Protein AF-A0A6C0EL93-F1 (afdb_monomer)

Mean predicted aligned error: 12.74 Å

Organism: NCBI:txid1070528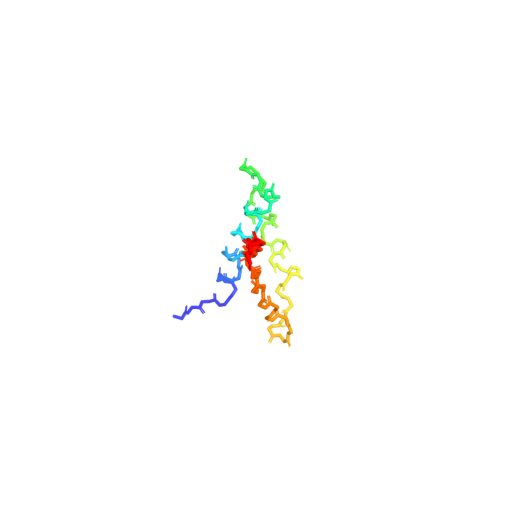

Secondary structure (DSSP, 8-state):
---HHHHHHHHHHHHHHHTT---TTSHHHHHHHHHHHH-S-SSS-----------------

Sequence (61 aa):
MANPWLTHVKKTMAEMKHRGTYKKGDGLKKVILAAKKTYKHHAASSVKHTRRHRKSRKSFF

Foldseek 3Di:
DPDVLVVLLVVLVVVCVVVVVDDPPPDSVVSNVVSVVVVPDPDDDPPPPPVVDDDDDDDDD

Solvent-accessible surface area (backbone atoms only — not comparable to full-atom values): 4120 Å² total; per-residue (Å²): 132,87,56,66,66,61,55,45,40,54,48,43,44,53,53,30,46,76,69,63,76,52,54,98,80,61,55,70,63,54,40,49,54,54,28,59,72,66,60,57,77,98,77,80,78,87,72,76,79,75,74,78,77,80,80,88,73,89,72,91,130

Structure (mmCIF, N/CA/C/O backbone):
data_AF-A0A6C0EL93-F1
#
_entry.id   AF-A0A6C0EL93-F1
#
loop_
_atom_site.group_PDB
_atom_site.id
_atom_site.type_symbol
_atom_site.label_atom_id
_atom_site.label_alt_id
_atom_site.label_comp_id
_atom_site.label_asym_id
_atom_site.label_entity_id
_atom_site.label_seq_id
_atom_site.pdbx_PDB_ins_code
_atom_site.Cartn_x
_atom_site.Cartn_y
_atom_site.Cartn_z
_atom_site.occupancy
_atom_site.B_iso_or_equiv
_atom_site.auth_seq_id
_atom_site.auth_comp_id
_atom_site.auth_asym_id
_atom_site.auth_atom_id
_atom_site.pdbx_PDB_model_num
ATOM 1 N N . MET A 1 1 ? 2.259 -4.842 -21.222 1.00 51.81 1 MET A N 1
ATOM 2 C CA . MET A 1 1 ? 3.203 -5.082 -20.105 1.00 51.81 1 MET A CA 1
ATOM 3 C C . MET A 1 1 ? 2.522 -4.693 -18.800 1.00 51.81 1 MET A C 1
ATOM 5 O O . MET A 1 1 ? 2.160 -3.534 -18.641 1.00 51.81 1 MET A O 1
ATOM 9 N N . ALA A 1 2 ? 2.266 -5.641 -17.897 1.00 66.31 2 ALA A N 1
ATOM 10 C CA . ALA A 1 2 ? 1.719 -5.307 -16.583 1.00 66.31 2 ALA A CA 1
ATOM 11 C C . ALA A 1 2 ? 2.827 -4.650 -15.753 1.00 66.31 2 ALA A C 1
ATOM 13 O O . ALA A 1 2 ? 3.810 -5.304 -15.424 1.00 66.31 2 ALA A O 1
ATOM 14 N N . ASN A 1 3 ? 2.699 -3.356 -15.457 1.00 80.69 3 ASN A N 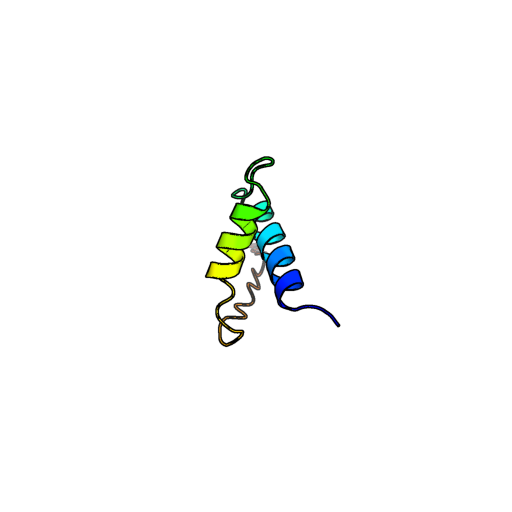1
ATOM 15 C CA . ASN A 1 3 ? 3.696 -2.655 -14.656 1.00 80.69 3 ASN A CA 1
ATOM 16 C C . ASN A 1 3 ? 3.571 -3.129 -13.189 1.00 80.69 3 ASN A C 1
ATOM 18 O O . ASN A 1 3 ? 2.546 -2.837 -12.559 1.00 80.69 3 ASN A O 1
ATOM 22 N N . PRO A 1 4 ? 4.552 -3.873 -12.638 1.00 81.44 4 PRO A N 1
ATOM 23 C CA . PRO A 1 4 ? 4.444 -4.498 -11.314 1.00 81.44 4 PRO A CA 1
ATOM 24 C C . PRO A 1 4 ? 4.219 -3.466 -10.205 1.00 81.44 4 PRO A C 1
ATOM 26 O O . PRO A 1 4 ? 3.482 -3.721 -9.252 1.00 81.44 4 PRO A O 1
ATOM 29 N N . TRP A 1 5 ? 4.748 -2.256 -10.394 1.00 81.25 5 TRP A N 1
ATOM 30 C CA . TRP A 1 5 ? 4.524 -1.118 -9.513 1.00 81.25 5 TRP A CA 1
ATOM 31 C C . TRP A 1 5 ? 3.046 -0.705 -9.443 1.00 81.25 5 TRP A C 1
ATOM 33 O O . TRP A 1 5 ? 2.490 -0.553 -8.355 1.00 81.25 5 TRP A O 1
ATOM 43 N N . LEU A 1 6 ? 2.372 -0.579 -10.591 1.00 84.19 6 LEU A N 1
ATOM 44 C CA . LEU A 1 6 ? 0.954 -0.200 -10.629 1.00 84.19 6 LEU A CA 1
ATOM 45 C C . LEU A 1 6 ? 0.064 -1.281 -10.011 1.00 84.19 6 LEU A C 1
ATOM 47 O O . LEU A 1 6 ? -0.897 -0.967 -9.304 1.00 84.19 6 LEU A O 1
ATOM 51 N N . THR A 1 7 ? 0.396 -2.552 -10.240 1.00 86.62 7 THR A N 1
ATOM 52 C CA . THR A 1 7 ? -0.298 -3.686 -9.618 1.00 86.62 7 THR A CA 1
ATOM 53 C C . THR A 1 7 ? -0.141 -3.661 -8.099 1.00 86.62 7 THR A C 1
ATOM 55 O O . THR A 1 7 ? -1.123 -3.854 -7.376 1.00 86.62 7 THR A O 1
ATOM 58 N N . HIS A 1 8 ? 1.060 -3.354 -7.604 1.00 85.94 8 HIS A N 1
ATOM 59 C CA . HIS A 1 8 ? 1.320 -3.234 -6.172 1.00 85.94 8 HIS A CA 1
ATOM 60 C C . HIS A 1 8 ? 0.523 -2.093 -5.539 1.00 85.94 8 HIS A C 1
ATOM 62 O O . HIS A 1 8 ? -0.167 -2.315 -4.549 1.00 85.94 8 HIS A O 1
ATOM 68 N N . VAL A 1 9 ? 0.509 -0.906 -6.154 1.00 86.00 9 VAL A N 1
ATOM 69 C CA . VAL A 1 9 ? -0.266 0.248 -5.661 1.00 86.00 9 VAL A CA 1
ATOM 70 C C . VAL A 1 9 ? -1.761 -0.077 -5.562 1.00 86.00 9 VAL A C 1
ATOM 72 O O . VAL A 1 9 ? -2.386 0.217 -4.540 1.00 86.00 9 VAL A O 1
ATOM 75 N N . LYS A 1 10 ? -2.343 -0.733 -6.579 1.00 86.19 10 LYS A N 1
ATOM 76 C CA . LYS A 1 10 ? -3.751 -1.173 -6.544 1.00 86.19 10 LYS A CA 1
ATOM 77 C C . LYS A 1 10 ? -4.008 -2.171 -5.411 1.00 86.19 10 LYS A C 1
ATOM 79 O O . LYS A 1 10 ? -5.012 -2.049 -4.708 1.00 86.19 10 LYS A O 1
ATOM 84 N N . LYS A 1 11 ? -3.093 -3.122 -5.198 1.00 86.88 11 LYS A N 1
ATOM 85 C CA . LYS A 1 11 ? -3.181 -4.098 -4.103 1.00 86.88 11 LYS A CA 1
ATOM 86 C C . LYS A 1 11 ? -3.099 -3.419 -2.733 1.00 86.88 11 LYS A C 1
ATOM 88 O O . LYS A 1 11 ? -3.961 -3.660 -1.891 1.00 86.88 11 LYS A O 1
ATOM 93 N N . THR A 1 12 ? -2.143 -2.511 -2.529 1.00 87.94 12 THR A N 1
ATOM 94 C CA . THR A 1 12 ? -2.020 -1.723 -1.293 1.00 87.94 12 THR A CA 1
ATOM 95 C C . THR A 1 12 ? -3.277 -0.890 -1.040 1.00 87.94 12 THR A C 1
ATOM 97 O O . THR A 1 12 ? -3.764 -0.844 0.087 1.00 87.94 12 THR A O 1
ATOM 100 N N . MET A 1 13 ? -3.862 -0.287 -2.080 1.00 85.75 13 MET A N 1
ATOM 101 C CA . MET A 1 13 ? -5.121 0.452 -1.960 1.00 85.75 13 MET A CA 1
ATOM 102 C C . MET A 1 13 ? -6.267 -0.444 -1.468 1.00 85.75 13 MET A C 1
ATOM 104 O O . MET A 1 13 ? -7.013 -0.049 -0.571 1.00 85.75 13 MET A O 1
ATOM 108 N N . ALA A 1 14 ? -6.405 -1.648 -2.031 1.00 86.12 14 ALA A N 1
ATOM 109 C CA . ALA A 1 14 ? -7.423 -2.614 -1.621 1.00 86.12 14 ALA A CA 1
ATOM 110 C C . ALA A 1 14 ? -7.212 -3.095 -0.175 1.00 86.12 14 ALA A C 1
ATOM 112 O O . ALA A 1 14 ? -8.163 -3.139 0.605 1.00 86.12 14 ALA A O 1
ATOM 113 N N . GLU A 1 15 ? -5.968 -3.381 0.216 1.00 86.69 15 GLU A N 1
ATOM 114 C CA . GLU A 1 15 ? -5.626 -3.779 1.587 1.00 86.69 15 GLU A CA 1
ATOM 115 C C . GLU A 1 15 ? -5.907 -2.664 2.601 1.00 86.69 15 GLU A C 1
ATOM 117 O O . GLU A 1 15 ? -6.479 -2.925 3.660 1.00 86.69 15 GLU A O 1
ATOM 122 N N . MET A 1 16 ? -5.555 -1.415 2.286 1.00 85.38 16 MET A N 1
ATOM 123 C CA . MET A 1 16 ? -5.834 -0.280 3.171 1.00 85.38 16 MET A CA 1
ATOM 124 C C . MET A 1 16 ? -7.337 0.011 3.280 1.00 85.38 16 MET A C 1
ATOM 126 O O . MET A 1 16 ? -7.810 0.362 4.361 1.00 85.38 16 MET A O 1
ATOM 130 N N . LYS A 1 17 ? -8.102 -0.178 2.194 1.00 83.94 17 LYS A N 1
ATOM 131 C CA . LYS A 1 17 ? -9.573 -0.120 2.222 1.00 83.94 17 LYS A CA 1
ATOM 132 C C . LYS A 1 17 ? -10.159 -1.200 3.126 1.00 83.94 17 LYS A C 1
ATOM 134 O O . LYS A 1 17 ? -10.959 -0.882 3.996 1.00 83.94 17 LYS A O 1
ATOM 139 N N . HIS A 1 18 ? -9.721 -2.450 2.968 1.00 84.31 18 HIS A N 1
ATOM 140 C CA . HIS A 1 18 ? -10.182 -3.567 3.796 1.00 84.31 18 HIS A CA 1
ATOM 141 C C . HIS A 1 18 ? -9.848 -3.366 5.284 1.00 84.31 18 HIS A C 1
ATOM 143 O O . HIS A 1 18 ? -10.621 -3.749 6.155 1.00 84.31 18 HIS A O 1
ATOM 149 N N . ARG A 1 19 ? -8.700 -2.753 5.597 1.00 83.62 19 ARG A N 1
ATOM 150 C CA . ARG A 1 19 ? -8.303 -2.424 6.978 1.00 83.62 19 ARG A CA 1
ATOM 151 C C . ARG A 1 19 ? -9.004 -1.181 7.542 1.00 83.62 19 ARG A C 1
ATOM 153 O 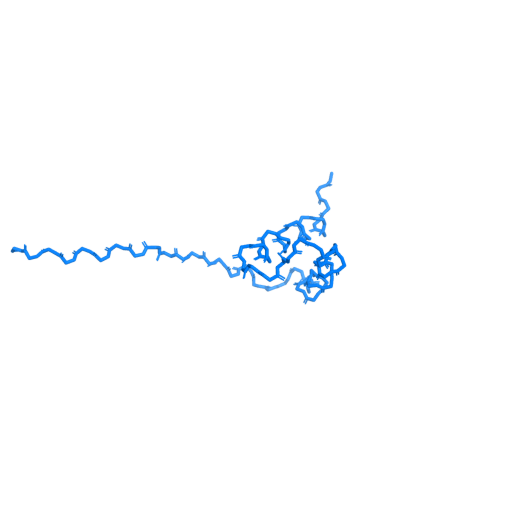O . ARG A 1 19 ? -8.824 -0.891 8.717 1.00 83.62 19 ARG A O 1
ATOM 160 N N . GLY A 1 20 ? -9.742 -0.422 6.728 1.00 80.44 20 GLY A N 1
ATOM 161 C CA . GLY A 1 20 ? -10.363 0.842 7.140 1.00 80.44 20 GLY A CA 1
ATOM 162 C C . GLY A 1 20 ? -9.370 1.987 7.389 1.00 80.44 20 GLY A C 1
ATOM 163 O O . GLY A 1 20 ? -9.755 3.036 7.899 1.00 80.44 20 GLY A O 1
ATOM 164 N N . THR A 1 21 ? -8.093 1.817 7.026 1.00 77.19 21 THR A N 1
ATOM 165 C CA . THR A 1 21 ? -7.036 2.833 7.199 1.00 77.19 21 THR A CA 1
ATOM 166 C C . THR A 1 21 ? -6.930 3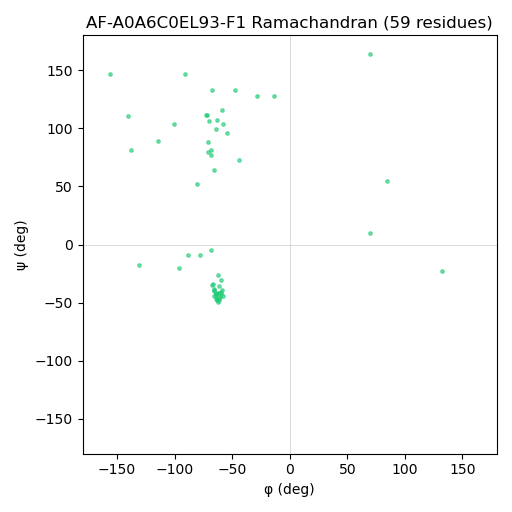.796 6.017 1.00 77.19 21 THR A C 1
ATOM 168 O O . THR A 1 21 ? -6.213 4.797 6.091 1.00 77.19 21 THR A O 1
ATOM 171 N N . TYR A 1 22 ? -7.647 3.508 4.929 1.00 74.31 22 TYR A N 1
ATOM 172 C CA . TYR A 1 22 ? -7.854 4.412 3.805 1.00 74.31 22 TYR A CA 1
ATOM 173 C C . TYR A 1 22 ? -9.232 5.070 3.910 1.00 74.31 22 TYR A C 1
ATOM 175 O O . TYR A 1 22 ? -10.246 4.439 3.605 1.00 74.31 22 TYR A O 1
ATOM 183 N N . LYS A 1 23 ? -9.278 6.339 4.328 1.00 71.06 23 LYS A N 1
ATOM 184 C CA . LYS A 1 23 ? -10.511 7.137 4.327 1.00 71.06 23 LYS A CA 1
ATOM 185 C C . LYS A 1 23 ? -10.666 7.890 3.004 1.00 71.06 23 LYS A C 1
ATOM 187 O O . LYS A 1 23 ? -9.684 8.300 2.385 1.00 71.06 23 LYS A O 1
ATOM 192 N N . LYS A 1 24 ? -11.910 8.079 2.555 1.00 59.22 24 LYS A N 1
ATOM 193 C CA . LYS A 1 24 ? -12.243 8.866 1.356 1.00 59.22 24 LYS A CA 1
ATOM 194 C C . LYS A 1 24 ? -11.817 10.323 1.625 1.00 59.22 24 LYS A C 1
ATOM 196 O O . LYS A 1 24 ? -12.484 11.014 2.378 1.00 59.22 24 LYS A O 1
ATOM 201 N N . GLY A 1 25 ? -10.652 10.726 1.110 1.00 69.44 25 GLY A N 1
ATOM 202 C CA . GLY A 1 25 ? -10.014 12.023 1.401 1.00 69.44 25 GLY A CA 1
ATOM 203 C C . GLY A 1 25 ? -8.523 11.943 1.763 1.00 69.44 25 GLY A C 1
ATOM 204 O O . GLY A 1 25 ? -7.793 12.890 1.506 1.00 69.44 25 GLY A O 1
ATOM 205 N N . ASP A 1 26 ? -8.026 10.788 2.230 1.00 67.75 26 ASP A N 1
ATOM 206 C CA . ASP A 1 26 ? -6.594 10.561 2.546 1.00 67.75 26 ASP A CA 1
ATOM 207 C C . ASP A 1 26 ? -5.675 10.539 1.296 1.00 67.75 26 ASP A C 1
ATOM 209 O O . ASP A 1 26 ? -4.448 10.463 1.398 1.00 67.75 26 ASP A O 1
ATOM 213 N N . GLY A 1 27 ? -6.267 10.619 0.101 1.00 73.19 27 GLY A N 1
ATOM 214 C CA . GLY A 1 27 ? -5.575 10.808 -1.170 1.00 73.19 27 GLY A CA 1
ATOM 215 C C . GLY A 1 27 ? -4.734 9.621 -1.653 1.00 73.19 27 GLY A C 1
ATOM 216 O O . GLY A 1 27 ? -4.381 8.691 -0.925 1.00 73.19 27 GLY A O 1
ATOM 217 N N . LEU A 1 28 ? -4.376 9.664 -2.939 1.00 78.06 28 LEU A N 1
ATOM 218 C CA . LEU A 1 28 ? -3.481 8.688 -3.574 1.00 78.06 28 LEU A CA 1
ATOM 219 C C . LEU A 1 28 ? -2.075 8.702 -2.935 1.00 78.06 28 LEU A C 1
ATOM 221 O O . LEU A 1 28 ? -1.382 7.688 -2.913 1.00 78.06 28 LEU A O 1
ATOM 225 N N . LYS A 1 29 ? -1.672 9.840 -2.352 1.00 82.88 29 LYS A N 1
ATOM 226 C CA . LYS A 1 29 ? -0.358 10.065 -1.729 1.00 82.88 29 LYS A CA 1
ATOM 227 C C . LYS A 1 29 ? -0.074 9.105 -0.570 1.00 82.88 29 LYS A C 1
ATOM 229 O O . LYS A 1 29 ? 1.025 8.558 -0.496 1.00 82.88 29 LYS A O 1
ATOM 234 N N . LYS A 1 30 ? -1.059 8.846 0.299 1.00 83.88 30 LYS A N 1
ATOM 235 C CA . LYS A 1 30 ? -0.916 7.916 1.436 1.00 83.88 30 LYS A CA 1
ATOM 236 C C . LYS A 1 30 ? -0.724 6.476 0.962 1.00 83.88 30 LYS A C 1
ATOM 238 O O . LYS A 1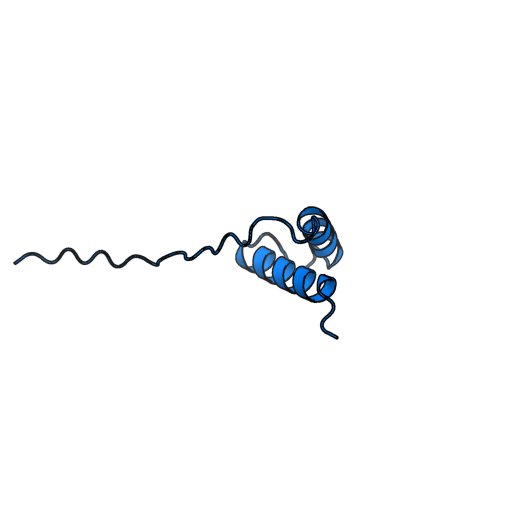 30 ? 0.116 5.756 1.496 1.00 83.88 30 LYS A O 1
ATOM 243 N N . VAL A 1 31 ? -1.448 6.096 -0.093 1.00 82.69 31 VAL A N 1
ATOM 244 C CA . VAL A 1 31 ? -1.316 4.786 -0.745 1.00 82.69 31 VAL A CA 1
ATOM 245 C C . VAL A 1 31 ? 0.056 4.651 -1.390 1.00 82.69 31 VAL A C 1
ATOM 247 O O . VAL A 1 31 ? 0.704 3.634 -1.193 1.00 82.69 31 VAL A O 1
ATOM 250 N N . ILE A 1 32 ? 0.540 5.677 -2.097 1.00 85.12 32 ILE A N 1
ATOM 251 C CA . ILE A 1 32 ? 1.866 5.658 -2.729 1.00 85.12 32 ILE A CA 1
ATOM 252 C C . ILE A 1 32 ? 2.978 5.575 -1.676 1.00 85.12 32 ILE A C 1
ATOM 254 O O . ILE A 1 32 ? 3.901 4.788 -1.847 1.00 85.12 32 ILE A O 1
ATOM 258 N N . LEU A 1 33 ? 2.896 6.317 -0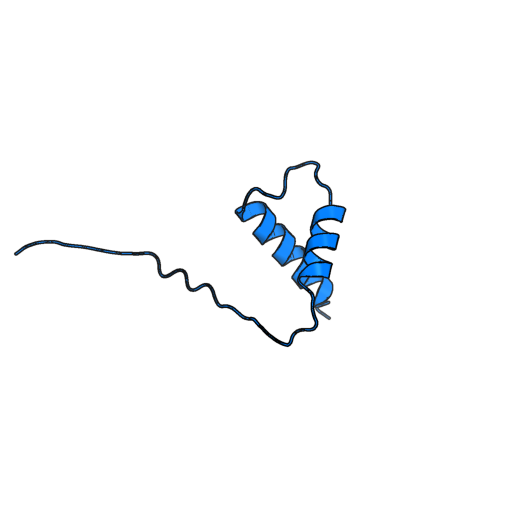.568 1.00 86.06 33 LEU A N 1
ATOM 259 C CA . LEU A 1 33 ? 3.866 6.226 0.534 1.00 86.06 33 LEU A CA 1
ATOM 260 C C . LEU A 1 33 ? 3.887 4.830 1.175 1.00 86.06 33 LEU A C 1
ATOM 262 O O . LEU A 1 33 ? 4.959 4.258 1.377 1.00 86.06 33 LEU A O 1
ATOM 266 N N . ALA A 1 34 ? 2.714 4.255 1.452 1.00 83.94 34 ALA A N 1
ATOM 267 C CA . ALA A 1 34 ? 2.596 2.900 1.990 1.00 83.94 34 ALA A CA 1
ATOM 268 C C . ALA A 1 34 ? 3.079 1.838 0.989 1.00 83.94 34 ALA A C 1
ATOM 270 O O . ALA A 1 34 ? 3.785 0.897 1.363 1.00 83.94 34 ALA A O 1
ATOM 271 N N . ALA A 1 35 ? 2.754 2.018 -0.291 1.00 84.69 35 ALA A N 1
ATOM 272 C CA . ALA A 1 35 ? 3.212 1.173 -1.380 1.00 84.69 35 ALA A CA 1
ATOM 273 C C . ALA A 1 35 ? 4.735 1.251 -1.502 1.00 84.69 35 ALA A C 1
ATOM 275 O O . ALA A 1 35 ? 5.363 0.209 -1.471 1.00 84.69 35 ALA A O 1
ATOM 276 N N . LYS A 1 36 ? 5.364 2.437 -1.506 1.00 85.56 36 LYS A N 1
ATOM 277 C CA . LYS A 1 36 ? 6.837 2.580 -1.522 1.00 85.56 36 LYS A CA 1
ATOM 278 C C . LYS A 1 36 ? 7.496 1.905 -0.315 1.00 85.56 36 LYS A C 1
ATOM 280 O O . LYS A 1 36 ? 8.531 1.271 -0.469 1.00 85.56 36 LYS A O 1
ATOM 285 N N . LYS A 1 37 ? 6.892 2.002 0.876 1.00 83.00 37 LYS A N 1
ATOM 286 C CA . LYS A 1 37 ? 7.412 1.365 2.102 1.00 83.00 37 LYS A CA 1
ATOM 2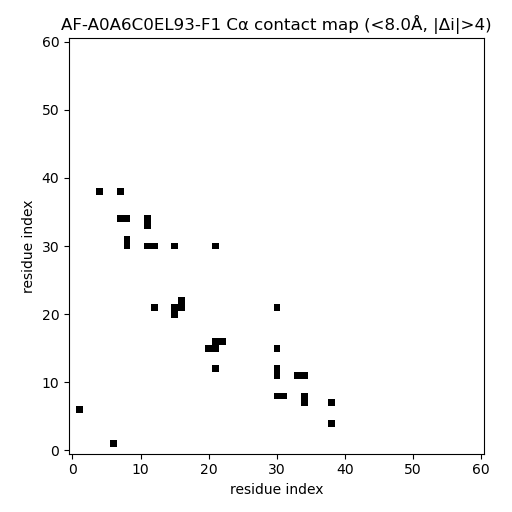87 C C . LYS A 1 37 ? 7.360 -0.167 2.043 1.00 83.00 37 LYS A C 1
ATOM 289 O O . LYS A 1 37 ? 8.219 -0.829 2.620 1.00 83.00 37 LYS A O 1
ATOM 294 N N . THR A 1 38 ? 6.346 -0.719 1.379 1.00 78.38 38 THR A N 1
ATOM 295 C CA . THR A 1 38 ? 6.117 -2.172 1.266 1.00 78.38 38 THR A CA 1
ATOM 296 C C . THR A 1 38 ? 6.679 -2.775 -0.018 1.00 78.38 38 THR A C 1
ATOM 298 O O . THR A 1 38 ? 6.959 -3.967 -0.058 1.00 78.38 38 THR A O 1
ATOM 301 N N . TYR A 1 39 ? 6.915 -1.954 -1.038 1.00 77.62 39 TYR A N 1
ATOM 302 C CA . TYR A 1 39 ? 7.605 -2.279 -2.282 1.00 77.62 39 TYR A CA 1
ATOM 303 C C . TYR A 1 39 ? 9.117 -2.237 -2.053 1.00 77.62 39 TYR A C 1
ATOM 305 O O . TYR A 1 39 ? 9.867 -1.557 -2.749 1.00 77.62 39 TYR A O 1
ATOM 313 N N . LYS A 1 40 ? 9.585 -2.949 -1.025 1.00 65.31 40 LYS A N 1
ATOM 314 C CA . LYS A 1 40 ? 10.961 -3.434 -1.041 1.00 65.31 40 LYS A CA 1
ATOM 315 C C . LYS A 1 40 ? 11.007 -4.473 -2.157 1.00 65.31 40 LYS A C 1
ATOM 317 O O . LYS A 1 40 ? 10.075 -5.269 -2.254 1.00 65.31 40 LYS A O 1
ATOM 322 N N . HIS A 1 41 ? 12.023 -4.396 -3.017 1.00 54.56 41 HIS A N 1
ATOM 323 C CA . HIS A 1 41 ? 12.267 -5.315 -4.133 1.00 54.56 41 HIS A CA 1
ATOM 324 C C . HIS A 1 41 ? 11.712 -6.713 -3.843 1.00 54.56 41 HIS A C 1
ATOM 326 O O . HIS A 1 41 ? 11.996 -7.252 -2.778 1.00 54.56 41 HIS A O 1
ATOM 332 N N . HIS A 1 42 ? 10.900 -7.245 -4.761 1.00 51.94 42 HIS A N 1
ATOM 333 C CA . HIS A 1 42 ? 10.275 -8.573 -4.750 1.00 51.94 42 HIS A CA 1
ATOM 334 C C . HIS A 1 42 ? 11.228 -9.718 -4.322 1.00 51.94 42 HIS A C 1
ATOM 336 O O . HIS A 1 42 ? 11.641 -10.516 -5.154 1.00 51.94 42 HIS A O 1
ATOM 342 N N . ALA A 1 43 ? 11.578 -9.823 -3.041 1.00 48.88 43 ALA A N 1
ATOM 343 C CA . ALA A 1 43 ? 12.543 -10.808 -2.549 1.00 48.88 43 ALA A CA 1
ATOM 344 C C . ALA A 1 43 ? 12.047 -11.591 -1.331 1.00 48.88 43 ALA A C 1
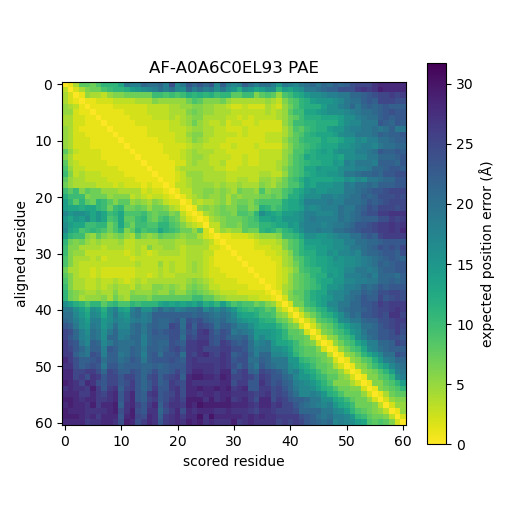ATOM 346 O O . ALA A 1 43 ? 12.556 -12.669 -1.058 1.00 48.88 43 ALA A O 1
ATOM 347 N N . ALA A 1 44 ? 11.029 -11.130 -0.607 1.00 48.97 44 ALA A N 1
ATOM 348 C CA . ALA A 1 44 ? 10.508 -11.912 0.507 1.00 48.97 44 ALA A CA 1
ATOM 349 C C . ALA A 1 44 ? 9.064 -11.541 0.811 1.00 48.97 44 ALA A C 1
ATOM 351 O O . ALA A 1 44 ? 8.686 -10.379 0.724 1.00 48.97 44 ALA A O 1
ATOM 352 N N . SER A 1 45 ? 8.287 -12.523 1.256 1.00 45.19 45 SER A N 1
ATOM 353 C CA . SER A 1 45 ? 6.947 -12.386 1.837 1.00 45.19 45 SER A CA 1
ATOM 354 C C . SER A 1 45 ? 5.768 -12.309 0.859 1.00 45.19 45 SER A C 1
ATOM 356 O O . SER A 1 45 ? 4.845 -11.508 0.991 1.00 45.19 45 SER A O 1
ATOM 358 N N . SER A 1 46 ? 5.669 -13.314 -0.014 1.00 45.44 46 SER A N 1
ATOM 359 C CA . SER A 1 46 ? 4.368 -13.929 -0.301 1.00 45.44 46 SER A CA 1
ATOM 360 C C . SER A 1 46 ? 3.852 -14.648 0.960 1.00 45.44 46 SER A C 1
ATOM 362 O O . SER A 1 46 ? 3.690 -15.866 0.987 1.00 45.44 46 SER A O 1
ATOM 364 N N . VAL A 1 47 ? 3.578 -13.903 2.039 1.00 50.72 47 VAL A N 1
ATOM 365 C CA . VAL A 1 47 ? 2.810 -14.451 3.162 1.00 50.72 47 VAL A CA 1
ATOM 366 C C . VAL A 1 47 ? 1.381 -14.590 2.655 1.00 50.72 47 VAL A C 1
ATOM 368 O O . VAL A 1 47 ? 0.562 -13.673 2.715 1.00 50.72 47 VAL A O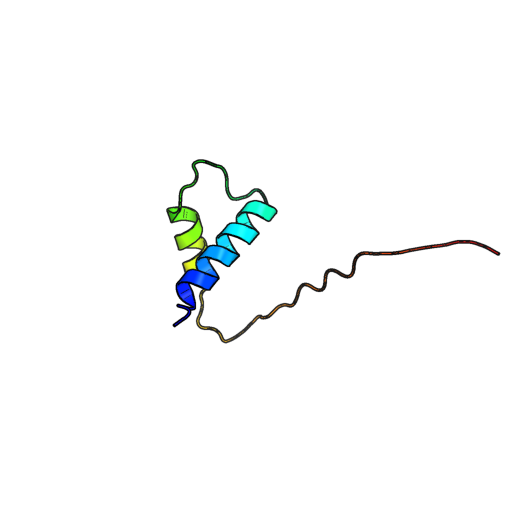 1
ATOM 371 N N . LYS A 1 48 ? 1.118 -15.755 2.060 1.00 48.00 48 LYS A N 1
ATOM 372 C CA . LYS A 1 48 ? -0.213 -16.279 1.797 1.00 48.00 48 LYS A CA 1
ATOM 373 C C . LYS A 1 48 ? -0.942 -16.288 3.138 1.00 48.00 48 LYS A C 1
ATOM 375 O O . LYS A 1 48 ? -0.821 -17.231 3.912 1.00 48.00 48 LYS A O 1
ATOM 380 N N . HIS A 1 49 ? -1.722 -15.248 3.417 1.00 48.12 49 HIS A N 1
ATOM 381 C CA . HIS A 1 49 ? -2.780 -15.332 4.412 1.00 48.12 49 HIS A CA 1
ATOM 382 C C . HIS A 1 49 ? -3.865 -16.263 3.860 1.00 48.12 49 HIS A C 1
ATOM 384 O O . HIS A 1 49 ? -4.929 -15.828 3.427 1.00 48.12 49 HIS A O 1
ATOM 390 N N . THR A 1 50 ? -3.621 -17.573 3.897 1.00 54.16 50 THR A N 1
ATOM 391 C CA . THR A 1 50 ? -4.710 -18.543 3.962 1.00 54.16 50 THR A CA 1
ATOM 392 C C . THR A 1 50 ? -5.298 -18.424 5.360 1.00 54.16 50 THR A C 1
ATOM 394 O O . THR A 1 50 ? -4.973 -19.189 6.267 1.00 54.16 50 THR A O 1
ATOM 397 N N . ARG A 1 51 ? -6.135 -17.403 5.562 1.00 52.06 51 ARG A N 1
ATOM 398 C CA . ARG A 1 51 ? -7.003 -17.296 6.732 1.00 52.06 51 ARG A CA 1
ATOM 399 C C . ARG A 1 51 ? -8.042 -18.408 6.573 1.00 52.06 51 ARG A C 1
ATOM 401 O O . ARG A 1 51 ? -9.117 -18.178 6.031 1.00 52.06 51 ARG A O 1
ATOM 408 N N . ARG A 1 52 ? -7.675 -19.645 6.940 1.00 54.81 52 ARG A N 1
ATOM 409 C CA . ARG A 1 52 ? -8.607 -20.778 6.996 1.00 54.81 52 ARG A CA 1
ATOM 410 C C . ARG A 1 52 ? -9.722 -20.379 7.953 1.00 54.81 52 ARG A C 1
ATOM 412 O O . ARG A 1 52 ? -9.536 -20.301 9.165 1.00 54.81 52 ARG A O 1
ATOM 419 N N . HIS A 1 53 ? -10.862 -20.041 7.370 1.00 50.44 53 HIS A N 1
ATOM 420 C CA . HIS A 1 53 ? -12.070 -19.704 8.084 1.00 50.44 53 HIS A CA 1
ATOM 421 C C . HIS A 1 53 ? -12.611 -20.984 8.732 1.00 50.44 53 HIS A C 1
ATOM 423 O O . HIS A 1 53 ? -13.097 -21.891 8.065 1.00 50.44 53 HIS A O 1
ATOM 429 N N . ARG A 1 54 ? -12.442 -21.041 10.052 1.00 61.59 54 ARG A N 1
ATOM 430 C CA . ARG A 1 54 ? -13.130 -21.860 11.057 1.00 61.59 54 ARG A CA 1
ATOM 431 C C . ARG A 1 54 ? -14.418 -22.547 10.565 1.00 61.59 54 ARG A C 1
ATOM 433 O O . ARG A 1 54 ? -15.372 -21.871 10.186 1.00 61.59 54 ARG A O 1
ATOM 440 N N . LYS A 1 55 ? -14.512 -23.867 10.767 1.00 53.31 55 LYS A N 1
ATOM 441 C CA . LYS A 1 55 ? -15.789 -24.519 11.101 1.00 53.31 55 LYS A CA 1
ATOM 442 C C . LYS A 1 55 ? -15.572 -25.555 12.200 1.00 53.31 55 LYS A C 1
ATOM 444 O O . LYS A 1 55 ? -15.434 -26.745 11.970 1.00 53.31 55 LYS A O 1
ATOM 449 N N . SER A 1 56 ? -15.526 -25.043 13.426 1.00 63.25 56 SER A N 1
ATOM 450 C CA . SER A 1 56 ? -15.835 -25.822 14.621 1.00 63.25 56 SER A CA 1
ATOM 451 C C . SER A 1 56 ? -17.300 -26.249 14.506 1.00 63.25 56 SER A C 1
ATOM 453 O O . SER A 1 56 ? -18.187 -25.410 14.668 1.00 63.25 56 SER A O 1
ATOM 455 N N . ARG A 1 57 ? -17.559 -27.525 14.226 1.00 57.12 57 ARG A N 1
ATOM 456 C CA . ARG A 1 57 ? -18.814 -28.181 14.604 1.00 57.12 57 ARG A CA 1
ATOM 457 C C . ARG A 1 57 ? -18.468 -29.254 15.626 1.00 57.12 57 ARG A C 1
ATOM 459 O O . ARG A 1 57 ? -18.186 -30.391 15.283 1.00 57.12 57 ARG A O 1
ATOM 466 N N . LYS A 1 58 ? -18.475 -28.833 16.891 1.00 57.72 58 LYS A N 1
ATOM 467 C CA . LYS A 1 58 ? -18.927 -29.683 17.991 1.00 57.72 58 LYS A CA 1
ATOM 468 C C . LYS A 1 58 ? -20.372 -30.064 17.655 1.00 57.72 58 LYS A C 1
ATOM 470 O O . LYS A 1 58 ? -21.223 -29.181 17.580 1.00 57.72 58 LYS A O 1
ATOM 475 N N . SER A 1 59 ? -20.636 -31.338 17.431 1.00 54.47 59 SER A N 1
ATOM 476 C CA . SER A 1 59 ? -21.960 -31.920 17.629 1.00 54.47 59 SER A CA 1
ATOM 477 C C . SER A 1 59 ? -21.730 -33.292 18.235 1.00 54.47 59 SER A C 1
ATOM 479 O O . SER A 1 59 ? -21.142 -34.156 17.595 1.00 54.47 59 SER A O 1
ATOM 481 N N . PHE A 1 60 ? -22.106 -33.389 19.507 1.00 57.69 60 PHE A N 1
ATOM 482 C CA . PHE A 1 60 ? -22.288 -34.616 20.267 1.00 57.69 60 PHE A CA 1
ATOM 483 C C . PHE A 1 60 ? -23.118 -35.612 19.457 1.00 57.69 60 PHE A C 1
ATOM 485 O O . PHE A 1 60 ? -24.138 -35.192 18.914 1.00 57.69 60 PHE A O 1
ATOM 492 N N . PHE A 1 61 ? -22.681 -36.867 19.392 1.00 53.34 61 PHE A N 1
ATOM 493 C CA . PHE A 1 61 ? -23.477 -38.077 19.620 1.00 53.34 61 PHE A CA 1
ATOM 494 C C . PHE A 1 61 ? -22.522 -39.265 19.749 1.00 53.34 61 PHE A C 1
ATOM 496 O O . PHE A 1 61 ? -21.533 -39.296 18.981 1.00 53.34 61 PHE A O 1
#

pLDDT: mean 70.54, std 14.65, range [45.19, 87.94]

Radius of gyration: 16.99 Å; Cα contacts (8 Å, |Δi|>4): 18; chains: 1; bounding box: 36×50×40 Å

Nearest PDB structures (foldseek):
  3jbp-assembly1_U  TM=5.128E-01  e=4.075E+00  Plasmodium falciparum 3D7
  6wdr-assembly1_N  TM=4.781E-01  e=4.368E+00  Saccharomyces cerevisiae S288C